Protein AF-A0A7W1ZUR9-F1 (afdb_monomer_lite)

pLDDT: mean 89.72, std 10.85, range [39.19, 97.69]

Structure (mmCIF, N/CA/C/O backbone):
data_AF-A0A7W1ZUR9-F1
#
_entry.id   AF-A0A7W1ZUR9-F1
#
loop_
_atom_site.group_PDB
_atom_site.id
_atom_site.type_symbol
_atom_site.label_atom_id
_atom_site.label_alt_id
_atom_site.label_comp_id
_atom_site.label_asym_id
_atom_site.label_entity_id
_atom_site.label_seq_id
_atom_site.pdbx_PDB_ins_code
_atom_site.Cartn_x
_atom_site.Cartn_y
_atom_site.Cartn_z
_atom_site.occupancy
_atom_site.B_iso_or_equiv
_atom_site.auth_seq_id
_atom_site.auth_comp_id
_atom_site.auth_asym_id
_atom_site.auth_atom_id
_atom_site.pdbx_PDB_model_num
ATOM 1 N N . PHE A 1 1 ? -5.817 2.636 15.882 1.00 69.31 1 PHE A N 1
ATOM 2 C CA . PHE A 1 1 ? -4.407 3.033 16.060 1.00 69.31 1 PHE A CA 1
ATOM 3 C C . PHE A 1 1 ? -4.283 4.534 15.847 1.00 69.31 1 PHE A C 1
ATOM 5 O O . PHE A 1 1 ? -5.116 5.068 15.123 1.00 69.31 1 PHE A O 1
ATOM 12 N N . LYS A 1 2 ? -3.339 5.212 16.514 1.00 82.06 2 LYS A N 1
ATOM 13 C CA . LYS A 1 2 ? -2.900 6.555 16.099 1.00 82.06 2 LYS A CA 1
ATOM 14 C C . LYS A 1 2 ? -1.797 6.337 15.066 1.00 82.06 2 LYS A C 1
ATOM 16 O O . LYS A 1 2 ? -0.859 5.607 15.373 1.00 82.06 2 LYS A O 1
ATOM 21 N N . GLY A 1 3 ? -1.978 6.867 13.866 1.00 88.50 3 GLY A N 1
ATOM 22 C CA . GLY A 1 3 ? -1.119 6.572 12.727 1.00 88.50 3 GLY A CA 1
ATOM 23 C C . GLY A 1 3 ? -1.361 5.180 12.143 1.00 88.50 3 GLY A C 1
ATOM 24 O O . GLY A 1 3 ? -2.107 4.351 12.690 1.00 88.50 3 GLY A O 1
ATOM 25 N N . VAL A 1 4 ? -0.759 4.941 10.981 1.00 91.31 4 VAL A N 1
ATOM 26 C CA . VAL A 1 4 ? -0.794 3.635 10.319 1.00 91.31 4 VAL A CA 1
ATOM 27 C C . VAL A 1 4 ? 0.010 2.622 11.145 1.00 91.31 4 VAL A C 1
ATOM 29 O O . VAL A 1 4 ? 1.139 2.918 11.535 1.00 91.31 4 VAL A O 1
ATOM 32 N N . PRO A 1 5 ? -0.520 1.407 11.393 1.00 90.69 5 PRO A N 1
ATOM 33 C CA . PRO A 1 5 ? 0.230 0.351 12.060 1.00 90.69 5 PRO A CA 1
ATOM 34 C C . PRO A 1 5 ? 1.513 -0.001 11.303 1.00 90.69 5 PRO A C 1
ATOM 36 O O . PRO A 1 5 ? 1.473 -0.281 10.104 1.00 90.69 5 PRO A O 1
ATOM 39 N N . ILE A 1 6 ? 2.627 -0.088 12.032 1.00 91.19 6 ILE A N 1
ATOM 40 C CA . ILE A 1 6 ? 3.944 -0.472 11.500 1.00 91.19 6 ILE A CA 1
ATOM 41 C C . ILE A 1 6 ? 3.884 -1.777 10.680 1.00 91.19 6 ILE A C 1
ATOM 43 O O . ILE A 1 6 ? 4.449 -1.793 9.588 1.00 91.19 6 ILE A O 1
ATOM 47 N N . PRO A 1 7 ? 3.156 -2.840 11.097 1.00 90.62 7 PRO A N 1
ATOM 48 C CA . PRO A 1 7 ? 3.062 -4.060 10.292 1.00 90.62 7 PRO A CA 1
ATOM 49 C C . PRO A 1 7 ? 2.438 -3.846 8.905 1.00 90.62 7 PRO A C 1
ATOM 51 O O . PRO A 1 7 ? 2.854 -4.486 7.946 1.00 90.62 7 PRO A O 1
ATOM 54 N N . ALA A 1 8 ? 1.467 -2.934 8.775 1.00 92.50 8 ALA A N 1
ATOM 55 C CA . ALA A 1 8 ? 0.823 -2.652 7.492 1.00 92.50 8 ALA A CA 1
ATOM 56 C C . ALA A 1 8 ? 1.775 -1.912 6.540 1.00 92.50 8 ALA A C 1
ATOM 58 O O . ALA A 1 8 ? 1.887 -2.286 5.377 1.00 92.50 8 ALA A O 1
ATOM 59 N N . ALA A 1 9 ? 2.502 -0.910 7.046 1.00 94.75 9 ALA A N 1
ATOM 60 C CA . ALA A 1 9 ? 3.534 -0.219 6.272 1.00 94.75 9 ALA A CA 1
ATOM 61 C C . ALA A 1 9 ? 4.687 -1.166 5.886 1.00 94.75 9 ALA A C 1
ATOM 63 O O . ALA A 1 9 ? 5.138 -1.162 4.742 1.00 94.75 9 ALA A O 1
ATOM 64 N N . GLY A 1 10 ? 5.113 -2.030 6.813 1.00 95.00 10 GLY A N 1
ATOM 65 C CA . GLY A 1 10 ? 6.134 -3.047 6.563 1.00 95.00 10 GLY A CA 1
ATOM 66 C C . GLY A 1 10 ? 5.735 -4.027 5.459 1.00 95.00 10 GLY A C 1
ATOM 67 O O . GLY A 1 10 ? 6.561 -4.343 4.609 1.00 95.00 10 GLY A O 1
ATOM 68 N N . LEU A 1 11 ? 4.465 -4.444 5.410 1.00 95.50 11 LEU A N 1
ATOM 69 C CA . LEU A 1 11 ? 3.962 -5.337 4.363 1.00 95.50 11 LEU A CA 1
ATOM 70 C C . LEU A 1 11 ? 4.048 -4.706 2.963 1.00 95.50 11 LEU A C 1
ATOM 72 O O . LEU A 1 11 ? 4.399 -5.395 2.007 1.00 95.50 11 LEU A O 1
ATOM 76 N N . VAL A 1 12 ? 3.774 -3.402 2.839 1.00 96.81 12 VAL A N 1
ATOM 77 C CA . VAL A 1 12 ? 3.919 -2.677 1.564 1.00 96.81 12 VAL A CA 1
ATOM 78 C C . VAL A 1 12 ? 5.361 -2.751 1.080 1.00 96.81 12 VAL A C 1
ATOM 80 O O . VAL A 1 12 ? 5.600 -3.190 -0.042 1.00 96.81 12 VAL A O 1
ATOM 83 N N . VAL A 1 13 ? 6.326 -2.406 1.933 1.00 96.81 13 VAL A N 1
ATOM 84 C CA . VAL A 1 13 ? 7.750 -2.434 1.564 1.00 96.81 13 VAL A CA 1
ATOM 85 C C . VAL A 1 13 ? 8.224 -3.863 1.281 1.00 96.81 13 VAL A C 1
ATOM 87 O O . VAL A 1 13 ? 8.910 -4.100 0.290 1.00 96.81 13 VAL A O 1
ATOM 90 N N . ALA A 1 14 ? 7.798 -4.837 2.090 1.00 96.75 14 ALA A N 1
ATOM 91 C CA . ALA A 1 14 ? 8.121 -6.250 1.893 1.00 96.75 14 ALA A CA 1
ATOM 92 C C . ALA A 1 14 ? 7.583 -6.812 0.565 1.00 96.75 14 ALA A C 1
ATOM 94 O O . ALA A 1 14 ? 8.144 -7.766 0.030 1.00 96.75 14 ALA A O 1
ATOM 95 N N . SER A 1 15 ? 6.523 -6.218 0.006 1.00 96.44 15 SER A N 1
ATOM 96 C CA . SER A 1 15 ? 5.973 -6.640 -1.286 1.00 96.44 15 SER A CA 1
ATOM 97 C C . SER A 1 15 ? 6.806 -6.197 -2.491 1.00 96.44 15 SER A C 1
ATOM 99 O O . SER A 1 15 ? 6.715 -6.826 -3.541 1.00 96.44 15 SER A O 1
ATOM 101 N N . PHE A 1 16 ? 7.647 -5.164 -2.370 1.00 96.38 16 PHE A N 1
ATOM 102 C CA . PHE A 1 16 ? 8.410 -4.604 -3.495 1.00 96.38 16 PHE A CA 1
ATOM 103 C C . PHE A 1 16 ? 9.307 -5.614 -4.222 1.00 96.38 16 PHE A C 1
ATOM 105 O O . PHE A 1 16 ? 9.188 -5.697 -5.446 1.00 96.38 16 PHE A O 1
ATOM 112 N N . PRO A 1 17 ? 10.151 -6.423 -3.546 1.00 96.12 17 PRO A N 1
ATOM 113 C CA . PRO A 1 17 ? 10.947 -7.434 -4.242 1.00 96.12 17 PRO A CA 1
ATOM 114 C C . PRO A 1 17 ? 10.077 -8.451 -4.985 1.00 96.12 17 PRO A C 1
ATOM 116 O O . PRO A 1 17 ? 10.453 -8.899 -6.060 1.00 96.12 17 PRO A O 1
ATOM 119 N N . LEU A 1 18 ? 8.891 -8.779 -4.466 1.00 96.62 18 LEU A N 1
ATOM 120 C CA . LEU A 1 18 ? 7.972 -9.718 -5.112 1.00 96.62 18 LEU A CA 1
ATOM 121 C C . LEU A 1 18 ? 7.273 -9.078 -6.318 1.00 96.62 18 LEU A C 1
ATOM 123 O O . LEU A 1 18 ? 7.137 -9.718 -7.358 1.00 96.62 18 LEU A O 1
ATOM 127 N N . ILE A 1 19 ? 6.902 -7.798 -6.230 1.00 96.44 19 ILE A N 1
ATOM 128 C CA . ILE A 1 19 ? 6.386 -7.031 -7.373 1.00 96.44 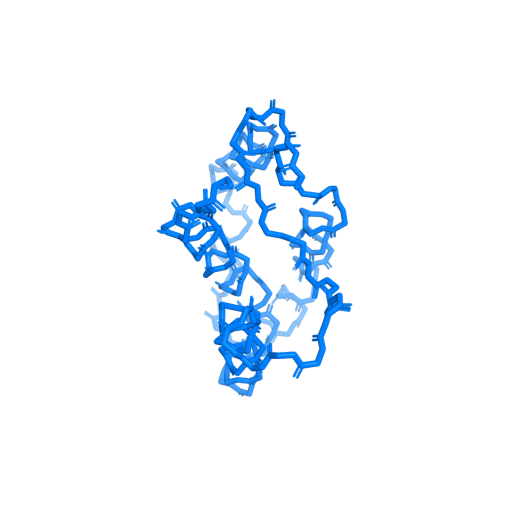19 ILE A CA 1
ATOM 129 C C . ILE A 1 19 ? 7.419 -7.012 -8.507 1.00 96.44 19 ILE A C 1
ATOM 131 O O . ILE A 1 19 ? 7.056 -7.269 -9.653 1.00 96.44 19 ILE A O 1
ATOM 135 N N . LEU A 1 20 ? 8.694 -6.771 -8.186 1.00 95.88 20 LEU A N 1
ATOM 136 C CA . LEU A 1 20 ? 9.787 -6.760 -9.164 1.00 95.88 20 LEU A CA 1
ATOM 137 C C . LEU A 1 20 ? 10.131 -8.155 -9.696 1.00 95.88 20 LEU A C 1
ATOM 139 O O . LEU A 1 20 ? 10.468 -8.284 -10.865 1.00 95.88 20 LEU A O 1
ATOM 143 N N . PHE A 1 21 ? 10.040 -9.196 -8.866 1.00 95.88 21 PHE A N 1
ATOM 144 C CA . PHE A 1 21 ? 10.371 -10.563 -9.272 1.00 95.88 21 PHE A CA 1
ATOM 145 C C . PHE A 1 21 ? 9.369 -11.124 -10.284 1.00 95.88 21 PHE A C 1
ATOM 147 O O . PHE A 1 21 ? 9.762 -11.693 -11.297 1.00 95.88 21 PHE A O 1
ATOM 154 N N . TYR A 1 22 ? 8.070 -10.959 -10.024 1.00 94.44 22 TYR A N 1
ATOM 155 C CA . TYR A 1 22 ? 7.034 -11.452 -10.935 1.00 94.44 22 TYR A CA 1
ATOM 156 C C . TYR A 1 22 ? 6.772 -10.495 -12.103 1.00 94.44 22 TYR A C 1
ATOM 158 O O . TYR A 1 22 ? 6.323 -10.942 -13.153 1.00 94.44 22 TYR A O 1
ATOM 166 N N . ASN A 1 23 ? 6.990 -9.190 -11.900 1.00 89.75 23 ASN A N 1
ATOM 167 C CA . ASN A 1 23 ? 6.866 -8.089 -12.863 1.00 89.75 23 ASN A CA 1
ATOM 168 C C . ASN A 1 23 ? 5.721 -8.180 -13.895 1.00 89.75 23 ASN A C 1
ATOM 170 O O . ASN A 1 23 ? 5.846 -7.706 -15.021 1.00 89.75 23 ASN A O 1
ATOM 174 N N . LYS A 1 24 ? 4.570 -8.754 -13.520 1.00 87.38 24 LYS A N 1
ATOM 175 C CA . LYS A 1 24 ? 3.450 -9.036 -14.439 1.00 87.38 24 LYS A CA 1
ATOM 176 C C . LYS A 1 24 ? 2.974 -7.808 -15.231 1.00 87.38 24 LYS A C 1
ATOM 178 O O . LYS A 1 24 ? 2.475 -7.951 -16.342 1.00 87.38 24 LYS A O 1
ATOM 183 N N . PHE A 1 25 ? 3.095 -6.618 -14.646 1.00 91.06 25 PHE A N 1
ATOM 184 C CA . PHE A 1 25 ? 2.586 -5.362 -15.202 1.00 91.06 25 PHE A CA 1
ATOM 185 C C . PHE A 1 25 ? 3.689 -4.364 -15.588 1.00 91.06 25 PHE A C 1
ATOM 187 O O . PHE A 1 25 ? 3.381 -3.188 -15.760 1.00 91.06 25 PHE A O 1
ATOM 194 N N . ASN A 1 26 ? 4.953 -4.794 -15.712 1.00 92.94 26 ASN A N 1
ATOM 195 C CA . ASN A 1 26 ? 6.099 -3.905 -15.985 1.00 92.94 26 ASN A CA 1
ATOM 196 C C . ASN A 1 26 ? 6.187 -2.729 -14.989 1.00 92.94 26 ASN A C 1
ATOM 198 O O . ASN A 1 26 ? 6.385 -1.564 -15.347 1.00 92.94 26 ASN A O 1
ATOM 202 N N . ALA A 1 27 ? 5.965 -3.043 -13.709 1.00 91.50 27 ALA A N 1
ATOM 203 C CA . ALA A 1 27 ? 5.944 -2.071 -12.620 1.00 91.50 27 ALA A CA 1
ATOM 204 C C . ALA A 1 27 ? 7.355 -1.619 -12.206 1.00 91.50 27 ALA A C 1
ATOM 206 O O . ALA A 1 27 ? 7.486 -0.690 -11.409 1.00 91.50 27 ALA A O 1
ATOM 207 N N . ASP A 1 28 ? 8.401 -2.250 -12.739 1.00 92.75 28 ASP A N 1
ATOM 208 C CA . ASP A 1 28 ? 9.808 -1.937 -12.488 1.00 92.75 28 ASP A CA 1
ATOM 209 C C . ASP A 1 28 ? 10.150 -0.481 -12.824 1.00 92.75 28 ASP A C 1
ATOM 211 O O . ASP A 1 28 ? 10.763 0.205 -12.007 1.00 92.75 28 ASP A O 1
ATOM 215 N N . THR A 1 29 ? 9.661 0.034 -13.953 1.00 93.12 29 THR A N 1
ATOM 216 C CA . THR A 1 29 ? 9.903 1.422 -14.384 1.00 93.12 29 THR A CA 1
ATOM 217 C C . THR A 1 29 ? 9.374 2.457 -13.389 1.00 93.12 29 THR A C 1
ATOM 219 O O . THR A 1 29 ? 9.988 3.507 -13.186 1.00 93.12 29 THR A O 1
ATOM 222 N N . VAL A 1 30 ? 8.249 2.155 -12.737 1.00 94.44 30 VAL A N 1
ATOM 223 C CA . VAL A 1 30 ? 7.614 3.029 -11.746 1.00 94.44 30 VAL A CA 1
ATOM 224 C C . VAL A 1 30 ? 8.239 2.828 -10.371 1.00 94.44 30 VAL A C 1
ATOM 226 O O . VAL A 1 30 ? 8.568 3.810 -9.706 1.00 94.44 30 VAL A O 1
ATOM 229 N N . LEU A 1 31 ? 8.410 1.578 -9.939 1.00 94.81 31 LEU A N 1
ATOM 230 C CA . LEU A 1 31 ? 8.851 1.235 -8.588 1.00 94.81 31 LEU A CA 1
ATOM 231 C C . LEU A 1 31 ? 10.345 1.506 -8.366 1.00 94.81 31 LEU A C 1
ATOM 233 O O . LEU A 1 31 ? 10.720 1.921 -7.274 1.00 94.81 31 LEU A O 1
ATOM 237 N N . LEU A 1 32 ? 11.190 1.329 -9.386 1.00 95.12 32 LEU A N 1
ATOM 238 C CA . LEU A 1 32 ? 12.628 1.628 -9.313 1.00 95.12 32 LEU A CA 1
ATOM 239 C C . LEU A 1 32 ? 12.951 3.107 -9.567 1.00 95.12 32 LEU A C 1
ATOM 241 O O . LEU A 1 32 ? 14.102 3.528 -9.437 1.00 95.12 32 LEU A O 1
ATOM 245 N N . ASN A 1 33 ? 11.954 3.926 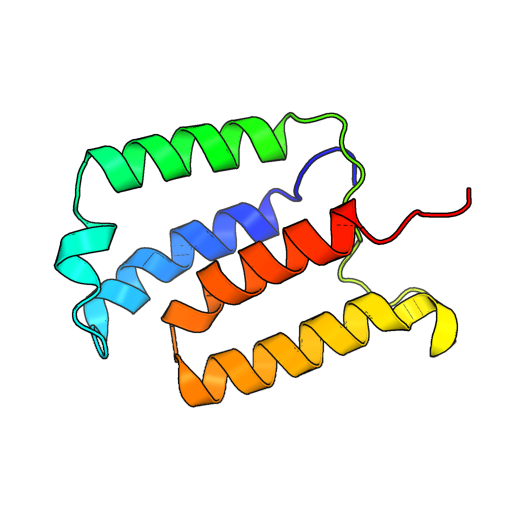-9.905 1.00 97.00 33 ASN A N 1
ATOM 246 C CA . ASN A 1 33 ? 12.154 5.358 -10.045 1.00 97.00 33 ASN A CA 1
ATOM 247 C C . ASN A 1 33 ? 12.443 5.992 -8.674 1.00 97.00 33 ASN A C 1
ATOM 249 O O . ASN A 1 33 ? 11.632 5.918 -7.748 1.00 97.00 33 ASN A O 1
ATOM 253 N N . LYS A 1 34 ? 13.588 6.680 -8.560 1.00 96.50 34 LYS A N 1
ATOM 254 C CA . LYS A 1 34 ? 14.029 7.340 -7.318 1.00 96.50 34 LYS A CA 1
ATOM 255 C C . LYS A 1 34 ? 12.974 8.277 -6.717 1.00 96.50 34 LYS A C 1
ATOM 257 O O . LYS A 1 34 ? 12.826 8.324 -5.501 1.00 96.50 34 LYS A O 1
ATOM 262 N N . TRP A 1 35 ? 12.214 8.986 -7.553 1.00 97.44 35 TRP A N 1
ATOM 263 C CA . TRP A 1 35 ? 11.178 9.909 -7.093 1.00 97.44 35 TRP A CA 1
ATOM 264 C C . TRP A 1 35 ? 9.973 9.171 -6.516 1.00 97.44 35 TRP A C 1
ATOM 266 O O . TRP A 1 35 ? 9.449 9.590 -5.485 1.00 97.44 35 TRP A O 1
ATOM 276 N N . THR A 1 36 ? 9.582 8.043 -7.116 1.00 95.56 36 THR A N 1
ATOM 277 C CA . THR A 1 36 ? 8.537 7.167 -6.568 1.00 95.56 36 THR A CA 1
ATOM 278 C C . THR A 1 36 ? 8.944 6.644 -5.196 1.00 95.56 36 THR A C 1
ATOM 280 O O . THR A 1 36 ? 8.164 6.727 -4.249 1.00 95.56 36 THR A O 1
ATOM 283 N N . LEU A 1 37 ? 10.182 6.162 -5.055 1.00 96.19 37 LEU A N 1
ATOM 284 C CA . LEU A 1 37 ? 10.687 5.653 -3.780 1.00 96.19 37 LEU A CA 1
ATOM 285 C C . LEU A 1 37 ? 10.728 6.744 -2.704 1.00 96.19 37 LEU A C 1
ATOM 287 O O . LEU A 1 37 ? 10.259 6.510 -1.592 1.00 96.19 37 LEU A O 1
ATOM 291 N N . TYR A 1 38 ? 11.203 7.952 -3.025 1.00 97.69 38 TYR A N 1
ATOM 292 C CA . TYR A 1 38 ? 11.169 9.076 -2.082 1.00 97.69 38 TYR A CA 1
ATOM 293 C C . TYR A 1 38 ? 9.746 9.463 -1.679 1.00 97.69 38 TYR A C 1
ATOM 295 O O . TYR A 1 38 ? 9.487 9.663 -0.491 1.00 97.69 38 TYR A O 1
ATOM 303 N N . ALA A 1 39 ? 8.810 9.506 -2.630 1.00 96.94 39 ALA A N 1
ATOM 304 C CA . ALA A 1 39 ? 7.409 9.782 -2.334 1.00 96.94 39 ALA A CA 1
ATOM 305 C C . ALA A 1 39 ? 6.813 8.724 -1.390 1.00 96.94 39 ALA A C 1
ATOM 307 O O . ALA A 1 39 ? 6.160 9.080 -0.410 1.00 96.94 39 ALA A O 1
ATOM 308 N N . ILE A 1 40 ? 7.091 7.438 -1.630 1.00 96.38 40 ILE A N 1
ATOM 309 C CA . ILE A 1 40 ? 6.656 6.331 -0.766 1.00 96.38 40 ILE A CA 1
ATOM 310 C C . ILE A 1 40 ? 7.253 6.464 0.639 1.00 96.38 40 ILE A C 1
ATOM 312 O O . ILE A 1 40 ? 6.522 6.329 1.618 1.00 96.38 40 ILE A O 1
ATOM 316 N N . ILE A 1 41 ? 8.554 6.748 0.758 1.00 96.62 41 ILE A N 1
ATOM 317 C CA . ILE A 1 41 ? 9.234 6.892 2.055 1.00 96.62 41 ILE A CA 1
ATOM 318 C C . ILE A 1 41 ? 8.607 8.025 2.867 1.00 96.62 41 ILE A C 1
ATOM 320 O O . ILE A 1 41 ? 8.259 7.825 4.034 1.00 96.62 41 ILE A O 1
ATOM 324 N N . ILE A 1 42 ? 8.434 9.198 2.254 1.00 97.56 42 ILE A N 1
ATOM 325 C CA . ILE A 1 42 ? 7.839 10.366 2.913 1.00 97.56 42 ILE A CA 1
ATOM 326 C C . ILE A 1 42 ? 6.395 10.057 3.318 1.00 97.56 42 ILE A C 1
ATOM 328 O O . ILE A 1 42 ? 6.018 10.300 4.465 1.00 97.56 42 ILE A O 1
ATOM 332 N N . LEU A 1 43 ? 5.606 9.471 2.412 1.00 95.75 43 LEU A N 1
ATOM 333 C CA . LEU A 1 43 ? 4.212 9.117 2.665 1.00 95.75 43 LEU A CA 1
ATOM 334 C C . LEU A 1 43 ? 4.078 8.119 3.821 1.00 95.75 43 LEU A C 1
ATOM 336 O O . LEU A 1 43 ? 3.317 8.371 4.752 1.00 95.75 43 LEU A O 1
ATOM 340 N N . LEU A 1 44 ? 4.814 7.004 3.793 1.00 95.88 44 LEU A N 1
ATOM 341 C CA . LEU A 1 44 ? 4.748 5.985 4.844 1.00 95.88 44 LEU A CA 1
ATOM 342 C C . LEU A 1 44 ? 5.211 6.542 6.193 1.00 95.88 44 LEU A C 1
ATOM 344 O O . LEU A 1 44 ? 4.517 6.354 7.193 1.00 95.88 44 LEU A O 1
ATOM 348 N N . SER A 1 45 ? 6.320 7.288 6.214 1.00 95.12 45 SER A N 1
ATOM 349 C CA . SER A 1 45 ? 6.846 7.905 7.439 1.00 95.12 45 SER A CA 1
ATOM 350 C C . SER A 1 45 ? 5.842 8.888 8.043 1.00 95.12 45 SER A C 1
ATOM 352 O O . SER A 1 45 ? 5.554 8.832 9.239 1.00 95.12 45 SER A O 1
ATOM 354 N N . TYR A 1 46 ? 5.241 9.743 7.212 1.00 95.44 46 TYR A N 1
ATOM 355 C CA . TYR A 1 46 ? 4.207 10.676 7.650 1.00 95.44 46 TYR A CA 1
ATOM 356 C C . TYR A 1 46 ? 2.975 9.944 8.193 1.00 95.44 46 TYR A C 1
ATOM 358 O O . TYR A 1 46 ? 2.504 10.246 9.290 1.00 95.44 46 TYR A O 1
ATOM 366 N N . LEU A 1 47 ? 2.466 8.947 7.465 1.00 93.62 47 LEU A N 1
ATOM 367 C CA . LEU A 1 47 ? 1.277 8.194 7.865 1.00 93.62 47 LEU A CA 1
ATOM 368 C C . LEU A 1 47 ? 1.477 7.440 9.186 1.00 93.62 47 LEU A C 1
ATOM 370 O O . LEU A 1 47 ? 0.547 7.387 9.996 1.00 93.62 47 LEU A O 1
ATOM 374 N N . MET A 1 48 ? 2.670 6.893 9.430 1.00 94.06 48 MET A N 1
ATOM 375 C CA . MET A 1 48 ? 3.015 6.195 10.675 1.00 94.06 48 MET A CA 1
ATOM 376 C C . MET A 1 48 ? 3.091 7.133 11.889 1.00 94.06 48 MET A C 1
ATOM 378 O O . MET A 1 48 ? 2.707 6.726 12.982 1.00 94.06 48 MET A O 1
ATOM 382 N N . VAL A 1 49 ? 3.541 8.380 11.709 1.00 93.88 49 VAL A N 1
ATOM 383 C CA . VAL A 1 49 ? 3.663 9.378 12.795 1.00 93.88 49 VAL A CA 1
ATOM 384 C C . VAL A 1 49 ? 2.395 10.238 12.943 1.00 93.88 49 VAL A C 1
ATOM 386 O O . VAL A 1 49 ? 2.205 10.921 13.949 1.00 93.88 49 VAL A O 1
ATOM 389 N N . SER A 1 50 ? 1.487 10.199 11.965 1.00 92.56 50 SER A N 1
ATOM 390 C CA . SER A 1 50 ? 0.264 11.005 11.968 1.00 92.56 50 SER A CA 1
ATOM 391 C C . SER A 1 50 ? -0.669 10.698 13.152 1.00 92.56 50 SER A C 1
ATOM 393 O O . SER A 1 50 ? -0.804 9.564 13.607 1.00 92.56 50 SER A O 1
ATOM 395 N N . ASN A 1 51 ? -1.414 11.708 13.612 1.00 89.56 51 ASN A N 1
ATOM 396 C CA . ASN A 1 51 ? -2.446 11.542 14.647 1.00 89.56 51 ASN A CA 1
ATOM 397 C C . ASN A 1 51 ? -3.776 10.975 14.110 1.00 89.56 51 ASN A C 1
ATOM 399 O O . ASN A 1 51 ? -4.746 10.845 14.865 1.00 89.56 51 ASN A O 1
ATOM 403 N N . ALA A 1 52 ? -3.845 10.638 12.818 1.00 88.88 52 ALA A N 1
ATOM 404 C CA . ALA A 1 52 ? -5.044 10.085 12.204 1.00 88.88 52 ALA A CA 1
ATOM 405 C C . ALA A 1 52 ? -5.395 8.723 12.822 1.00 88.88 52 ALA A C 1
ATOM 407 O O . ALA A 1 52 ? -4.521 7.922 13.166 1.00 88.88 52 ALA A O 1
ATOM 408 N N . ARG A 1 53 ? -6.693 8.454 12.999 1.00 87.06 53 ARG A N 1
ATOM 409 C CA . ARG A 1 53 ? -7.157 7.185 13.568 1.00 87.06 53 ARG A CA 1
ATOM 410 C C . ARG A 1 53 ? -7.353 6.164 12.463 1.00 87.06 53 ARG A C 1
ATOM 412 O O . ARG A 1 53 ? -8.281 6.288 11.677 1.00 87.06 53 ARG A O 1
ATOM 419 N N . PHE A 1 54 ? -6.542 5.114 12.477 1.00 88.00 54 PHE A N 1
ATOM 420 C CA . PHE A 1 54 ? -6.700 3.996 11.554 1.00 88.00 54 PHE A CA 1
ATOM 421 C C . PHE A 1 54 ? -7.458 2.825 12.177 1.00 88.00 54 PHE A C 1
ATOM 423 O O . PHE A 1 54 ? -7.372 2.569 13.394 1.00 88.00 54 PHE A O 1
ATOM 430 N N . MET A 1 55 ? -8.203 2.115 11.329 1.00 87.50 55 MET A N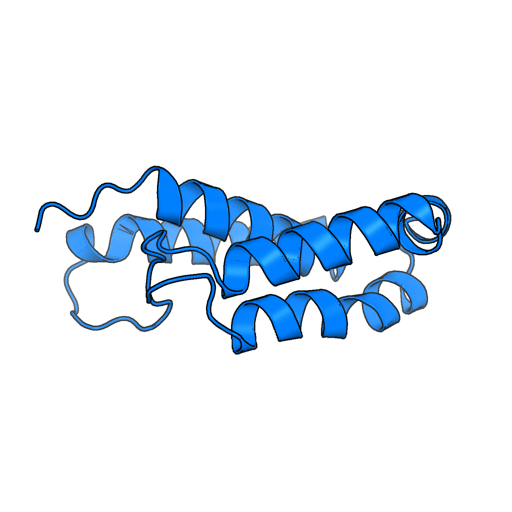 1
ATOM 431 C CA . MET A 1 55 ? -8.961 0.929 11.707 1.00 87.50 55 MET A CA 1
ATOM 432 C C . MET A 1 55 ? -8.015 -0.204 12.118 1.00 87.50 55 MET A C 1
ATOM 434 O O . MET A 1 55 ? -6.958 -0.398 11.531 1.00 87.50 55 MET A O 1
ATOM 438 N N . ALA A 1 56 ? -8.387 -0.978 13.137 1.00 84.12 56 ALA A N 1
ATOM 439 C CA . ALA A 1 56 ? -7.689 -2.226 13.424 1.00 84.12 56 ALA A CA 1
ATOM 440 C C . ALA A 1 56 ? -8.187 -3.324 12.478 1.00 84.12 56 ALA A C 1
ATOM 442 O O . ALA A 1 56 ? -9.394 -3.457 12.300 1.00 84.12 56 ALA A O 1
ATOM 443 N N . ILE A 1 57 ? -7.281 -4.134 11.927 1.00 78.00 57 ILE A N 1
ATOM 444 C CA . ILE A 1 57 ? -7.639 -5.244 11.023 1.00 78.00 57 ILE A CA 1
ATOM 445 C C . ILE A 1 57 ? -8.294 -6.410 11.793 1.00 78.00 57 ILE A C 1
ATOM 447 O O . ILE A 1 57 ? -9.101 -7.150 11.241 1.00 78.00 57 ILE A O 1
ATOM 451 N N . LYS A 1 58 ? -8.025 -6.544 13.099 1.00 78.19 58 LYS A N 1
ATOM 452 C CA . LYS A 1 58 ? -8.611 -7.588 13.954 1.00 78.19 58 LYS A CA 1
ATOM 453 C C . LYS A 1 58 ? -10.138 -7.451 14.059 1.00 78.19 58 LYS A C 1
ATOM 455 O O . LYS A 1 58 ? -10.646 -6.381 14.404 1.00 78.19 58 LYS A O 1
ATOM 460 N N . PHE A 1 59 ? -10.870 -8.544 13.857 1.00 74.88 59 PHE A N 1
ATOM 461 C CA . PHE A 1 59 ? -12.290 -8.648 14.208 1.00 74.88 59 PHE A CA 1
ATOM 462 C C . PHE A 1 59 ? -12.426 -8.747 15.736 1.00 74.88 59 PHE A C 1
ATOM 464 O O . PHE A 1 59 ? -11.856 -9.646 16.349 1.00 74.88 59 PHE A O 1
ATOM 471 N N . SER A 1 60 ? -13.091 -7.772 16.360 1.00 64.56 60 SER A N 1
ATOM 472 C CA . SER A 1 60 ? -13.300 -7.726 17.817 1.00 64.56 60 SER A CA 1
ATOM 473 C C . SER A 1 60 ? -14.637 -8.325 18.236 1.00 64.56 60 SER A C 1
ATOM 475 O O . SER A 1 60 ? -14.728 -8.881 19.320 1.00 64.56 60 SER A O 1
ATOM 477 N N . ASP A 1 61 ? -15.642 -8.247 17.364 1.00 73.81 61 ASP A N 1
ATOM 478 C CA . ASP A 1 61 ? -17.030 -8.594 17.659 1.00 73.81 61 ASP A CA 1
ATOM 479 C C . ASP A 1 61 ? -17.630 -9.366 16.482 1.00 73.81 61 ASP A C 1
ATOM 481 O O . ASP A 1 61 ? -17.238 -9.136 15.337 1.00 73.81 61 ASP A O 1
ATOM 485 N N . ALA A 1 62 ? -18.618 -10.229 16.730 1.00 69.69 62 ALA A N 1
ATOM 486 C CA . ALA A 1 62 ? -19.306 -10.997 15.682 1.00 69.69 62 ALA A CA 1
ATOM 487 C C . ALA A 1 62 ? -20.340 -10.171 14.879 1.00 69.69 62 ALA A C 1
ATOM 489 O O . ALA A 1 62 ? -20.954 -10.673 13.941 1.00 69.69 62 ALA A O 1
ATOM 490 N N . SER A 1 63 ? -20.542 -8.893 15.223 1.00 75.94 63 SER A N 1
ATOM 491 C CA . SER A 1 63 ? -21.493 -8.019 14.529 1.00 75.94 63 SER A CA 1
ATOM 492 C C . SER A 1 63 ? -20.992 -7.638 13.133 1.00 75.94 63 SER A C 1
ATOM 494 O O . SER A 1 63 ? -19.983 -6.941 12.983 1.00 75.94 63 SER A O 1
ATOM 496 N N . LEU A 1 64 ? -21.728 -8.047 12.096 1.00 72.38 64 LEU A N 1
ATOM 497 C CA . LEU A 1 64 ? -21.433 -7.709 10.696 1.00 72.38 64 LEU A CA 1
ATOM 498 C C . LEU A 1 64 ? -21.418 -6.195 10.450 1.00 72.38 64 LEU A C 1
ATOM 500 O O . LEU A 1 64 ? -20.552 -5.693 9.736 1.00 72.38 64 LEU A O 1
ATOM 504 N N . LYS A 1 65 ? -22.327 -5.449 11.088 1.00 75.12 65 LYS A N 1
ATOM 505 C CA . LYS A 1 65 ? -22.468 -3.999 10.883 1.00 75.12 65 LYS A CA 1
ATOM 506 C C . LYS A 1 65 ? -21.234 -3.226 11.358 1.00 75.12 65 LYS A C 1
ATOM 508 O O . LYS A 1 65 ? -20.779 -2.316 10.673 1.00 75.12 65 LYS A O 1
ATOM 513 N N . ASN A 1 66 ? -20.643 -3.637 12.481 1.00 77.06 66 ASN A N 1
ATOM 514 C CA . ASN A 1 66 ? -19.453 -2.988 13.048 1.00 77.06 66 ASN A CA 1
ATOM 515 C C . ASN A 1 66 ? -18.165 -3.335 12.288 1.00 77.06 66 ASN A C 1
ATOM 517 O O . ASN A 1 66 ? -17.169 -2.615 12.376 1.00 77.06 66 ASN A O 1
ATOM 521 N N . ASN A 1 67 ? -18.174 -4.436 11.536 1.00 84.06 67 ASN A N 1
ATOM 522 C CA . ASN A 1 67 ? -17.023 -4.905 10.775 1.00 84.06 67 ASN A CA 1
ATOM 523 C C . ASN A 1 67 ? -17.145 -4.648 9.272 1.00 84.06 67 ASN A C 1
ATOM 525 O O . ASN A 1 67 ? -16.256 -5.058 8.531 1.00 84.06 67 ASN A O 1
ATOM 529 N N . LEU A 1 68 ? -18.182 -3.940 8.818 1.00 86.50 68 LEU A N 1
ATOM 530 C CA . LEU A 1 68 ? -18.414 -3.690 7.397 1.00 86.50 68 LEU A CA 1
ATOM 531 C C . LEU A 1 68 ? -17.171 -3.133 6.668 1.00 86.50 68 LEU A C 1
ATOM 533 O O . LEU A 1 68 ? -16.811 -3.703 5.639 1.00 86.50 68 LEU A O 1
ATOM 537 N N . PRO A 1 69 ? -16.418 -2.144 7.201 1.00 88.44 69 PRO A N 1
ATOM 538 C CA . PRO A 1 69 ? -15.211 -1.665 6.523 1.00 88.44 69 PRO A CA 1
ATOM 539 C C . PRO A 1 69 ? -14.082 -2.714 6.463 1.00 88.44 69 PRO A C 1
ATOM 541 O O . PRO A 1 69 ? -13.345 -2.749 5.483 1.00 88.44 69 PRO A O 1
ATOM 544 N N . LYS A 1 70 ? -13.968 -3.618 7.454 1.00 89.19 70 LYS A N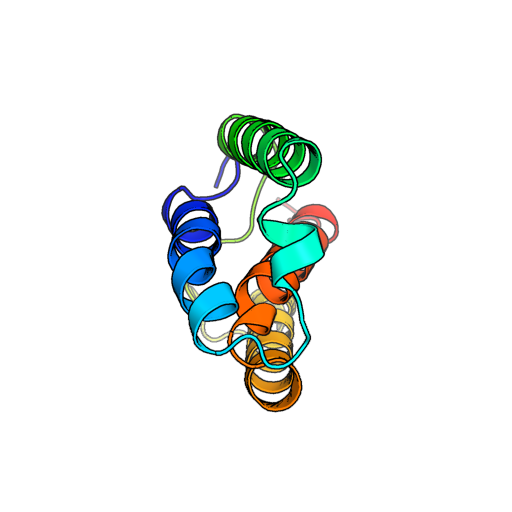 1
ATOM 545 C CA . LYS A 1 70 ? -13.020 -4.757 7.405 1.00 89.19 70 LYS A CA 1
ATOM 546 C C . LYS A 1 70 ? -13.431 -5.763 6.339 1.00 89.19 70 LYS A C 1
ATOM 548 O O . LYS A 1 70 ? -12.572 -6.292 5.648 1.00 89.19 70 LYS A O 1
ATOM 553 N N . ILE A 1 71 ? -14.731 -6.035 6.222 1.00 90.44 71 ILE A N 1
ATOM 554 C CA . ILE A 1 71 ? -15.268 -6.975 5.235 1.00 90.44 71 ILE A CA 1
ATOM 555 C C . ILE A 1 71 ? -15.034 -6.427 3.826 1.00 90.44 71 ILE A C 1
ATOM 557 O O . ILE A 1 71 ? -14.510 -7.148 2.983 1.00 90.44 71 ILE A O 1
ATOM 561 N N . ILE A 1 72 ? -15.330 -5.143 3.594 1.00 91.94 72 ILE A N 1
ATOM 562 C CA . ILE A 1 72 ? -15.041 -4.469 2.319 1.00 91.94 72 ILE A CA 1
ATOM 563 C C . ILE A 1 72 ? -13.548 -4.572 1.999 1.00 91.94 72 ILE A C 1
ATOM 565 O O . ILE A 1 72 ? -13.190 -4.950 0.887 1.00 91.94 72 ILE A O 1
ATOM 569 N N . LEU A 1 73 ? -12.679 -4.299 2.978 1.00 93.62 73 LEU A N 1
ATOM 570 C CA . LEU A 1 73 ? -11.235 -4.415 2.791 1.00 93.62 73 LEU A CA 1
ATOM 571 C C . LEU A 1 73 ? -10.803 -5.845 2.441 1.00 93.62 73 LEU A C 1
ATOM 573 O O . LEU A 1 73 ? -9.982 -6.024 1.548 1.00 93.62 73 LEU A O 1
ATOM 577 N N . ALA A 1 74 ? -11.352 -6.857 3.115 1.00 93.69 74 ALA A N 1
ATOM 578 C CA . ALA A 1 74 ? -11.021 -8.259 2.875 1.00 93.69 74 ALA A CA 1
ATOM 579 C C . ALA A 1 74 ? -11.465 -8.724 1.481 1.00 93.69 74 ALA A C 1
ATOM 581 O O . ALA A 1 74 ? -10.684 -9.342 0.760 1.00 93.69 74 ALA A O 1
ATOM 582 N N . VAL A 1 75 ? -12.687 -8.379 1.069 1.00 95.44 75 VAL A N 1
ATOM 583 C CA . VAL A 1 75 ? -13.195 -8.690 -0.275 1.00 95.44 75 VAL A CA 1
ATOM 584 C C . VAL A 1 75 ? -12.366 -7.969 -1.337 1.00 95.44 75 VAL A C 1
ATOM 586 O O . VAL A 1 75 ? -11.927 -8.598 -2.298 1.00 95.44 75 VAL A O 1
ATOM 589 N N . ALA A 1 76 ? -12.075 -6.680 -1.139 1.00 96.12 76 ALA A N 1
ATOM 590 C CA . ALA A 1 76 ? -11.206 -5.921 -2.033 1.00 96.12 76 ALA A CA 1
ATOM 591 C C . ALA A 1 76 ? -9.799 -6.531 -2.118 1.00 96.12 76 ALA A C 1
ATOM 593 O O . ALA A 1 76 ? -9.227 -6.577 -3.202 1.00 96.12 76 ALA A O 1
ATOM 594 N N . ALA A 1 77 ? -9.262 -7.048 -1.009 1.00 95.62 77 ALA A N 1
ATOM 595 C CA . ALA A 1 77 ? -7.966 -7.715 -0.986 1.00 95.62 77 ALA A CA 1
ATOM 596 C C . ALA A 1 77 ? -7.954 -9.022 -1.775 1.00 95.62 77 ALA A C 1
ATOM 598 O O . ALA A 1 77 ? -7.020 -9.253 -2.537 1.00 95.62 77 ALA A O 1
ATOM 599 N N . ILE A 1 78 ? -8.997 -9.844 -1.650 1.00 97.19 78 ILE A N 1
ATOM 600 C CA . ILE A 1 78 ? -9.128 -11.085 -2.422 1.00 97.19 78 ILE A CA 1
ATOM 601 C C . ILE A 1 78 ? -9.240 -10.768 -3.917 1.00 97.19 78 ILE A C 1
ATOM 603 O O . ILE A 1 78 ? -8.502 -11.332 -4.723 1.00 97.19 78 ILE A O 1
ATOM 607 N N . LEU A 1 79 ? -10.109 -9.823 -4.291 1.00 97.50 79 LEU A N 1
ATOM 608 C CA . LEU A 1 79 ? -10.277 -9.409 -5.687 1.00 97.50 79 LEU A CA 1
ATOM 609 C C . LEU A 1 79 ? -8.980 -8.833 -6.264 1.00 97.50 79 LEU A C 1
ATOM 611 O O . LEU A 1 79 ? -8.556 -9.223 -7.352 1.00 97.50 79 LEU A O 1
ATOM 615 N N . ALA A 1 80 ? -8.313 -7.950 -5.519 1.00 96.75 80 ALA A N 1
ATOM 616 C CA . ALA A 1 80 ? -7.032 -7.391 -5.923 1.00 96.75 80 ALA A CA 1
ATOM 617 C C . ALA A 1 80 ? -5.969 -8.487 -6.06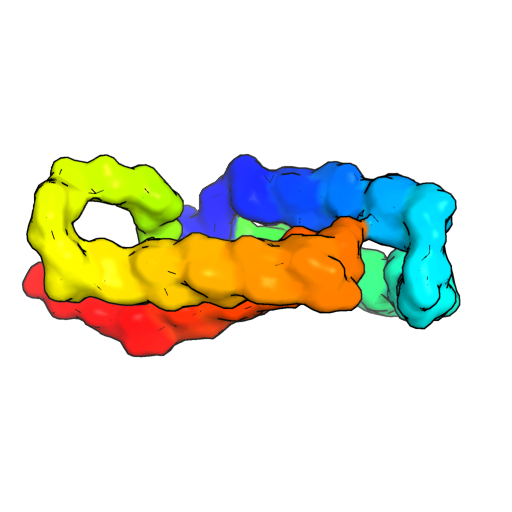6 1.00 96.75 80 ALA A C 1
ATOM 619 O O . ALA A 1 80 ? -5.251 -8.487 -7.057 1.00 96.75 80 ALA A O 1
ATOM 620 N N . ALA A 1 81 ? -5.885 -9.451 -5.145 1.00 95.81 81 ALA A N 1
ATOM 621 C CA . ALA A 1 81 ? -4.904 -10.535 -5.217 1.00 95.81 81 ALA A CA 1
ATOM 622 C C . ALA A 1 81 ? -5.073 -11.390 -6.483 1.00 95.81 81 ALA A C 1
ATOM 624 O O . ALA A 1 81 ? -4.084 -11.712 -7.141 1.00 95.81 81 ALA A O 1
ATOM 625 N N . VAL A 1 82 ? -6.314 -11.702 -6.868 1.00 96.31 82 VAL A N 1
ATOM 626 C CA . VAL A 1 82 ? -6.601 -12.489 -8.078 1.00 96.31 82 VAL A CA 1
ATOM 627 C C . VAL A 1 82 ? -6.264 -11.705 -9.352 1.00 96.31 82 VAL A C 1
ATOM 629 O O . VAL A 1 82 ? -5.648 -12.248 -10.270 1.00 96.31 82 VAL A O 1
ATOM 632 N N . LEU A 1 83 ? -6.624 -10.421 -9.416 1.00 95.88 83 LEU A N 1
ATOM 633 C CA . LEU A 1 83 ? -6.450 -9.605 -10.624 1.00 95.88 83 LEU A CA 1
ATOM 634 C C . LEU A 1 83 ? -5.009 -9.079 -10.778 1.00 95.88 83 LEU A C 1
ATOM 636 O O . LEU A 1 83 ? -4.397 -9.184 -11.848 1.00 95.88 83 LEU A O 1
ATOM 640 N N . LEU A 1 84 ? -4.458 -8.538 -9.691 1.00 95.00 84 LEU A N 1
ATOM 641 C CA . LEU A 1 84 ? -3.234 -7.732 -9.642 1.00 95.00 84 LEU A CA 1
ATOM 642 C C . LEU A 1 84 ? -2.021 -8.477 -9.055 1.00 95.00 84 LEU A C 1
ATOM 644 O O . LEU A 1 84 ? -0.908 -7.953 -9.113 1.00 95.00 84 LEU A O 1
ATOM 648 N N . GLN A 1 85 ? -2.199 -9.687 -8.511 1.00 94.31 85 GLN A N 1
ATOM 649 C CA . GLN A 1 85 ? -1.138 -10.469 -7.859 1.00 94.31 85 GLN A CA 1
ATOM 650 C C . GLN A 1 85 ? -0.401 -9.664 -6.774 1.00 94.31 85 GLN A C 1
ATOM 652 O O . GLN A 1 85 ? -1.029 -9.162 -5.849 1.00 94.31 85 GLN A O 1
ATOM 657 N N . TRP A 1 86 ? 0.922 -9.508 -6.861 1.00 94.94 86 TRP A N 1
ATOM 658 C CA . TRP A 1 86 ? 1.712 -8.798 -5.850 1.00 94.94 86 TRP A CA 1
ATOM 659 C C . TRP A 1 86 ? 1.454 -7.292 -5.819 1.00 94.94 86 TRP A C 1
ATOM 661 O O . TRP A 1 86 ? 1.590 -6.672 -4.765 1.00 94.94 86 TRP A O 1
ATOM 671 N N . LEU A 1 87 ? 0.984 -6.713 -6.930 1.00 95.25 87 LEU A N 1
ATOM 672 C CA . LEU A 1 87 ? 0.560 -5.314 -6.971 1.00 95.25 87 LEU A CA 1
ATOM 673 C C . LEU A 1 87 ? -0.722 -5.080 -6.149 1.00 95.25 87 LEU A C 1
ATOM 675 O O . LEU A 1 87 ? -1.053 -3.941 -5.825 1.00 95.25 87 LEU A O 1
ATOM 679 N N . ALA A 1 88 ? -1.417 -6.150 -5.747 1.00 96.75 88 ALA A N 1
ATOM 680 C CA . ALA A 1 88 ? -2.541 -6.059 -4.827 1.00 96.75 88 ALA A CA 1
ATOM 681 C C . ALA A 1 88 ? -2.141 -5.450 -3.483 1.00 96.75 88 ALA A C 1
ATOM 683 O O . ALA A 1 88 ? -2.928 -4.704 -2.915 1.00 96.75 88 ALA A O 1
ATOM 684 N N . VAL A 1 89 ? -0.934 -5.717 -2.973 1.00 96.31 89 VAL A N 1
ATOM 685 C CA . VAL A 1 89 ? -0.514 -5.242 -1.645 1.00 96.31 89 VAL A CA 1
ATOM 686 C C . VAL A 1 89 ? -0.546 -3.707 -1.539 1.00 96.31 89 VAL A C 1
ATOM 688 O O . VAL A 1 89 ? -1.265 -3.200 -0.671 1.00 96.31 89 VAL A O 1
ATOM 691 N N . PRO A 1 90 ? 0.145 -2.934 -2.406 1.00 95.44 90 PRO A N 1
ATOM 692 C CA . PRO A 1 90 ? 0.066 -1.474 -2.360 1.00 95.44 90 PRO A CA 1
ATOM 693 C C . PRO A 1 90 ? -1.344 -0.943 -2.660 1.00 95.44 90 PRO A C 1
ATOM 695 O O . PRO A 1 90 ? -1.778 0.018 -2.026 1.00 95.44 90 PRO A O 1
ATOM 698 N N . VAL A 1 91 ? -2.102 -1.583 -3.558 1.00 96.31 91 VAL A N 1
ATOM 699 C CA . VAL A 1 91 ? -3.481 -1.166 -3.878 1.00 96.31 91 VAL A CA 1
ATOM 700 C C . VAL A 1 91 ? -4.413 -1.337 -2.675 1.00 96.31 91 VAL A C 1
ATOM 702 O O . VAL A 1 91 ? -5.136 -0.413 -2.305 1.00 96.31 91 VAL A O 1
ATOM 705 N N . VAL A 1 92 ? -4.359 -2.486 -2.008 1.00 96.88 92 VAL A N 1
ATOM 706 C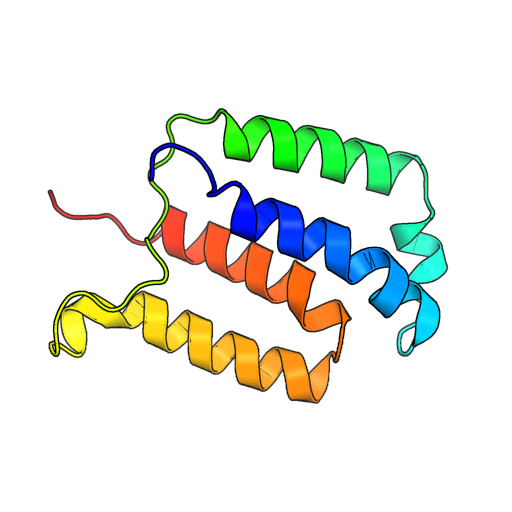 CA . VAL A 1 92 ? -5.144 -2.775 -0.800 1.00 96.88 92 VAL A CA 1
ATOM 707 C C . VAL A 1 92 ? -4.751 -1.846 0.340 1.00 96.88 92 VAL A C 1
ATOM 709 O O . VAL A 1 92 ? -5.617 -1.411 1.097 1.00 96.88 92 VAL A O 1
ATOM 712 N N . PHE A 1 93 ? -3.473 -1.484 0.447 1.00 96.00 93 PHE A N 1
ATOM 713 C CA . PHE A 1 93 ? -3.018 -0.505 1.429 1.00 96.00 93 PHE A CA 1
ATOM 714 C C . PHE A 1 93 ? -3.624 0.889 1.196 1.00 96.00 93 PHE A C 1
ATOM 716 O O . PHE A 1 93 ? -4.055 1.535 2.152 1.00 96.00 93 PHE A O 1
ATOM 723 N N . ILE A 1 94 ? -3.744 1.331 -0.060 1.00 95.62 94 ILE A N 1
ATOM 724 C CA . ILE A 1 94 ? -4.439 2.584 -0.398 1.00 95.62 94 ILE A CA 1
ATOM 725 C C . ILE A 1 94 ? -5.921 2.496 -0.009 1.00 95.62 94 ILE A C 1
ATOM 727 O O . ILE A 1 94 ? -6.436 3.399 0.653 1.00 95.62 94 ILE A O 1
ATOM 731 N N . ILE A 1 95 ? -6.596 1.391 -0.338 1.00 95.19 95 ILE A N 1
ATOM 732 C CA . ILE A 1 95 ? -7.999 1.160 0.047 1.00 95.19 95 ILE A CA 1
ATOM 733 C C . ILE A 1 95 ? -8.151 1.180 1.575 1.00 95.19 95 ILE A C 1
ATOM 735 O O . ILE A 1 95 ? -9.076 1.803 2.096 1.00 95.19 95 ILE A O 1
ATOM 739 N N . TYR A 1 96 ? -7.223 0.563 2.308 1.00 93.75 96 TYR A N 1
ATOM 740 C CA . TYR A 1 96 ? -7.186 0.585 3.770 1.00 93.75 96 TYR A CA 1
ATOM 741 C C . TYR A 1 96 ? -7.080 2.006 4.332 1.00 93.75 96 TYR A C 1
ATOM 743 O O . TYR A 1 96 ? -7.790 2.333 5.290 1.00 93.75 96 TYR A O 1
ATOM 751 N N . ILE A 1 97 ? -6.226 2.854 3.747 1.00 93.06 97 ILE A N 1
ATOM 752 C CA . ILE A 1 97 ? -6.102 4.259 4.148 1.00 93.06 97 ILE A CA 1
ATOM 753 C C . ILE A 1 97 ? -7.426 4.983 3.909 1.00 93.06 97 ILE A C 1
ATOM 755 O O . ILE A 1 97 ? -7.953 5.601 4.833 1.00 93.06 97 ILE A O 1
ATOM 759 N N . ILE A 1 98 ? -7.994 4.864 2.706 1.00 93.31 98 ILE A N 1
ATOM 760 C CA . ILE A 1 98 ? -9.248 5.533 2.341 1.00 93.31 98 ILE A CA 1
ATOM 761 C C . ILE A 1 98 ? -10.376 5.101 3.278 1.00 93.31 98 ILE A C 1
ATOM 763 O O . ILE A 1 98 ? -11.041 5.952 3.868 1.00 93.31 98 ILE A O 1
ATOM 767 N N . LEU A 1 99 ? -10.569 3.796 3.480 1.00 91.38 99 LEU A N 1
ATOM 768 C CA . LEU A 1 99 ? -11.599 3.275 4.381 1.00 91.38 99 LEU A CA 1
ATOM 769 C C . LEU A 1 99 ? -11.377 3.742 5.819 1.00 91.38 99 LEU A C 1
ATOM 771 O O . LEU A 1 99 ? -12.333 4.129 6.486 1.00 91.38 99 LEU A O 1
ATOM 775 N N . SER A 1 100 ? -10.132 3.756 6.296 1.00 90.06 100 SER A N 1
ATOM 776 C CA . SER A 1 100 ? -9.810 4.210 7.651 1.00 90.06 100 SER A CA 1
ATOM 777 C C . SER A 1 100 ? -10.110 5.692 7.874 1.00 90.06 100 SER A C 1
ATOM 779 O O . SER A 1 100 ? -10.572 6.052 8.953 1.00 90.06 100 SER A O 1
ATOM 781 N N . LEU A 1 101 ? -9.857 6.544 6.875 1.00 89.06 101 LEU A N 1
ATOM 782 C CA . LEU A 1 101 ? -10.072 7.990 6.976 1.00 89.06 101 LEU A CA 1
ATOM 783 C C . LEU A 1 101 ? -11.534 8.394 6.734 1.00 89.06 101 LEU A C 1
ATOM 785 O O . LEU A 1 101 ? -12.016 9.346 7.345 1.00 89.06 101 LEU A O 1
ATOM 789 N N . THR A 1 102 ? -12.245 7.679 5.860 1.00 88.44 102 THR A N 1
ATOM 790 C CA . THR A 1 102 ? -13.656 7.959 5.526 1.00 88.44 102 THR A CA 1
ATOM 791 C C . THR A 1 102 ? -14.630 7.355 6.531 1.00 88.44 102 THR A C 1
ATOM 793 O O . THR A 1 102 ? -15.692 7.925 6.791 1.00 88.44 102 THR A O 1
ATOM 796 N N . THR A 1 103 ? -14.268 6.233 7.155 1.00 81.38 103 THR A N 1
ATOM 797 C CA . THR A 1 103 ? -15.075 5.637 8.217 1.00 81.38 103 THR A CA 1
ATOM 798 C C . THR A 1 103 ? -14.897 6.459 9.489 1.00 81.38 103 THR A C 1
ATOM 800 O O . THR A 1 103 ? -13.992 6.216 10.291 1.00 81.38 103 THR A O 1
ATOM 803 N N . LYS A 1 104 ? -15.787 7.432 9.714 1.00 58.97 104 LYS A N 1
ATOM 804 C CA . LYS A 1 104 ? -15.905 8.077 11.024 1.00 58.97 104 LYS A CA 1
ATOM 805 C C . LYS A 1 104 ? -16.197 6.996 12.062 1.00 58.97 104 LYS A C 1
ATOM 807 O O . LYS A 1 104 ? -17.275 6.410 12.070 1.00 58.97 104 LYS A O 1
ATOM 812 N N . LYS A 1 105 ? -15.258 6.761 12.979 1.00 56.75 105 LYS A N 1
ATOM 813 C CA . LYS A 1 105 ? -15.622 6.205 14.282 1.00 56.75 105 LYS A CA 1
ATOM 814 C C . LYS A 1 105 ? -16.477 7.264 14.974 1.00 56.75 105 LYS A C 1
ATOM 816 O O . LYS A 1 105 ? -15.920 8.234 15.485 1.00 56.75 105 LYS A O 1
ATOM 821 N N . THR A 1 106 ? -17.801 7.099 14.961 1.00 39.19 106 THR A N 1
ATOM 822 C CA . THR A 1 106 ? -18.625 7.582 16.074 1.00 39.19 106 THR A CA 1
ATOM 823 C C . THR A 1 106 ? -17.961 7.043 17.329 1.00 39.19 106 THR A C 1
ATOM 825 O O . THR A 1 106 ? -17.778 5.831 17.458 1.00 39.19 106 THR A O 1
ATOM 828 N N . ILE A 1 107 ? -17.428 7.970 18.123 1.00 40.47 107 ILE A N 1
ATOM 829 C CA . ILE A 1 107 ? -16.892 7.684 19.451 1.00 40.47 107 ILE A CA 1
ATOM 830 C C . ILE A 1 107 ? -18.010 7.043 20.265 1.00 40.47 107 ILE A C 1
ATOM 832 O O . ILE A 1 107 ? -19.157 7.519 20.120 1.00 40.47 107 ILE A O 1
#

Radius of gyration: 14.82 Å; chains: 1; bounding box: 36×24×35 Å

Sequence (107 aa):
FKGVPIPAAGLVVASFPLILFYNKFNADTVLLNKWTLYAIIILLSYLMVSNARFMAIKFSDASLKNNLPKIILAVAAILAAVLLQWLAVPVVFIIYIILSLTTKKTI

Secondary structure (DSSP, 8-state):
-BS--HHHHHHHHHHHHHHHHH-TT-THHHHT-HHHHHHHHHHHHHHHHS--BPPPSS--SS-TTTTHHHHHHHHHHHHHHHHHGGGHHHHHHHHHHHHHHHS----

Foldseek 3Di:
DQFDDPVLLVLLVVLLVVCVVVVPPVCCVVSVPPVNVVVSVVVNVCRRNHRQFFDDLDDPDPDCVVCVLNVVLVVQLVVCCVPPNSNSSVVSSVSRVVSRRVPDPPD